Protein AF-A0A835IDP2-F1 (afdb_monomer_lite)

Structure (mmCIF, N/CA/C/O backbone):
data_AF-A0A835IDP2-F1
#
_entry.id   AF-A0A835IDP2-F1
#
loop_
_atom_site.group_PDB
_atom_site.id
_atom_site.type_symbol
_atom_site.label_atom_id
_atom_site.label_alt_id
_atom_site.label_comp_id
_atom_site.label_asym_id
_atom_site.label_entity_id
_atom_site.label_seq_id
_atom_site.pdbx_PDB_ins_code
_atom_site.Cartn_x
_atom_site.Cartn_y
_atom_site.Cartn_z
_atom_site.occupancy
_atom_site.B_iso_or_equiv
_atom_site.auth_seq_id
_atom_site.auth_comp_id
_atom_site.auth_asym_id
_atom_site.auth_atom_id
_atom_site.pdbx_PDB_model_num
ATOM 1 N N . MET A 1 1 ? 58.264 -32.038 -52.587 1.00 38.66 1 MET A N 1
ATOM 2 C CA . MET A 1 1 ? 57.944 -31.615 -51.209 1.00 38.66 1 MET A CA 1
ATOM 3 C C . MET A 1 1 ? 56.771 -30.655 -51.318 1.00 38.66 1 MET A C 1
ATOM 5 O O . MET A 1 1 ? 56.886 -29.686 -52.053 1.00 38.66 1 MET A O 1
ATOM 9 N N . ALA A 1 2 ? 55.620 -31.018 -50.756 1.00 42.78 2 ALA A N 1
ATOM 10 C CA . ALA A 1 2 ? 54.373 -30.262 -50.861 1.00 42.78 2 ALA A CA 1
ATOM 11 C C . ALA A 1 2 ? 54.279 -29.181 -49.769 1.00 42.78 2 ALA A C 1
ATOM 13 O O . ALA A 1 2 ? 54.628 -29.460 -48.626 1.00 42.78 2 ALA A O 1
ATOM 14 N N . ALA A 1 3 ? 53.785 -27.998 -50.140 1.00 43.38 3 ALA A N 1
ATOM 15 C CA . ALA A 1 3 ? 53.125 -26.977 -49.310 1.00 43.38 3 ALA A CA 1
ATOM 16 C C . ALA A 1 3 ? 52.486 -25.990 -50.321 1.00 43.38 3 ALA A C 1
ATOM 18 O O . ALA A 1 3 ? 53.205 -25.478 -51.174 1.00 43.38 3 ALA A O 1
ATOM 19 N N . SER A 1 4 ? 51.157 -25.895 -50.500 1.00 41.97 4 SER A N 1
ATOM 20 C CA . SER A 1 4 ? 50.168 -25.211 -49.630 1.00 41.97 4 SER A CA 1
ATOM 21 C C . SER A 1 4 ? 50.704 -23.835 -49.200 1.00 41.97 4 SER A C 1
ATOM 23 O O . SER A 1 4 ? 51.745 -23.788 -48.565 1.00 41.97 4 SER A O 1
ATOM 25 N N . ASP A 1 5 ? 50.131 -22.676 -49.525 1.00 39.12 5 ASP A N 1
ATOM 26 C CA . ASP A 1 5 ? 48.714 -22.332 -49.561 1.00 39.12 5 ASP A CA 1
ATOM 27 C C . ASP A 1 5 ? 48.448 -21.009 -50.319 1.00 39.12 5 ASP A C 1
ATOM 29 O O . ASP A 1 5 ? 49.353 -20.289 -50.731 1.00 39.12 5 ASP A O 1
ATOM 33 N N . ARG A 1 6 ? 47.155 -20.749 -50.487 1.00 47.94 6 ARG A N 1
ATOM 34 C CA . ARG A 1 6 ? 46.420 -19.720 -51.244 1.00 47.94 6 ARG A CA 1
ATOM 35 C C . ARG A 1 6 ? 46.695 -18.229 -50.925 1.00 47.94 6 ARG A C 1
ATOM 37 O O . ARG A 1 6 ? 47.387 -17.920 -49.959 1.00 47.94 6 ARG A O 1
ATOM 44 N N . PRO A 1 7 ? 46.170 -17.296 -51.762 1.00 44.75 7 PRO A N 1
ATOM 45 C CA . PRO A 1 7 ? 46.549 -15.886 -51.746 1.00 44.75 7 PRO A CA 1
ATOM 46 C C . PRO A 1 7 ? 45.988 -15.104 -50.551 1.00 44.75 7 PRO A C 1
ATOM 48 O O . PRO A 1 7 ? 44.917 -15.380 -50.025 1.00 44.75 7 PRO A O 1
ATOM 51 N N . HIS A 1 8 ? 46.769 -14.094 -50.192 1.00 44.22 8 HIS A N 1
ATOM 52 C CA . HIS A 1 8 ? 46.541 -12.916 -49.359 1.00 44.22 8 HIS A CA 1
ATOM 53 C C . HIS A 1 8 ? 45.133 -12.287 -49.471 1.00 44.22 8 HIS A C 1
ATOM 55 O O . HIS A 1 8 ? 44.954 -11.211 -50.037 1.00 44.22 8 HIS A O 1
ATOM 61 N N . GLU A 1 9 ? 44.138 -12.913 -48.852 1.00 53.28 9 GLU A N 1
ATOM 62 C CA . GLU A 1 9 ? 42.921 -12.248 -48.387 1.00 53.28 9 GLU A CA 1
ATOM 63 C C . GLU A 1 9 ? 43.141 -11.802 -46.937 1.00 53.28 9 GLU A C 1
ATOM 65 O O . GLU A 1 9 ? 43.280 -12.642 -46.051 1.00 53.28 9 GLU A O 1
ATOM 70 N N . ASN A 1 10 ? 43.269 -10.484 -46.733 1.00 47.22 10 ASN A N 1
ATOM 71 C CA . ASN A 1 10 ? 42.861 -9.702 -45.547 1.00 47.22 10 ASN A CA 1
ATOM 72 C C . ASN A 1 10 ? 43.618 -8.363 -45.495 1.00 47.22 10 ASN A C 1
ATOM 74 O O . ASN A 1 10 ? 44.354 -8.064 -44.558 1.00 47.22 10 ASN A O 1
ATOM 78 N N . LEU A 1 11 ? 43.404 -7.523 -46.511 1.00 52.34 11 LEU A N 1
ATOM 79 C CA . LEU A 1 11 ? 43.554 -6.074 -46.375 1.0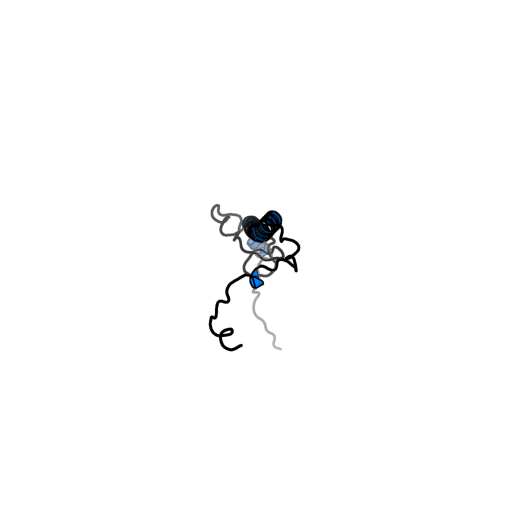0 52.34 11 LEU A CA 1
ATOM 80 C C . LEU A 1 11 ? 42.201 -5.510 -45.922 1.00 52.34 11 LEU A C 1
ATOM 82 O O . LEU A 1 11 ? 41.448 -4.959 -46.719 1.00 52.34 11 LEU A O 1
ATOM 86 N N . ILE A 1 12 ? 41.864 -5.699 -44.646 1.00 50.31 12 ILE A N 1
ATOM 87 C CA . ILE A 1 12 ? 40.801 -4.930 -43.991 1.00 50.31 12 ILE A CA 1
ATOM 88 C C . ILE A 1 12 ? 41.484 -4.085 -42.924 1.00 50.31 12 ILE A C 1
ATOM 90 O O . ILE A 1 12 ? 41.976 -4.587 -41.917 1.00 50.31 12 ILE A O 1
ATOM 94 N N . PHE A 1 13 ? 41.572 -2.793 -43.220 1.00 47.34 13 PHE A N 1
ATOM 95 C CA . PHE A 1 13 ? 42.165 -1.765 -42.381 1.00 47.34 13 PHE A CA 1
ATOM 96 C C . PHE A 1 13 ? 41.467 -1.728 -41.005 1.00 47.34 13 PHE A C 1
ATOM 98 O O . PHE A 1 13 ? 40.245 -1.564 -40.962 1.00 47.34 13 PHE A O 1
ATOM 105 N N . PRO A 1 14 ? 42.196 -1.836 -39.877 1.00 52.34 14 PRO A N 1
ATOM 106 C CA . PRO A 1 14 ? 41.596 -1.776 -38.538 1.00 52.34 14 PRO A CA 1
ATOM 107 C C . PRO A 1 14 ? 40.950 -0.413 -38.212 1.00 52.34 14 PRO A C 1
ATOM 109 O O . PRO A 1 14 ? 40.090 -0.336 -37.341 1.00 52.34 14 PRO A O 1
ATOM 112 N N . GLU A 1 15 ? 41.289 0.648 -38.950 1.00 51.09 15 GLU A N 1
ATOM 113 C CA . GLU A 1 15 ? 40.753 2.005 -38.755 1.00 51.09 15 GLU A CA 1
ATOM 114 C C . GLU A 1 15 ? 39.284 2.159 -39.211 1.00 51.09 15 GLU A C 1
ATOM 116 O O . GLU A 1 15 ? 38.525 2.962 -38.664 1.00 51.09 15 GLU A O 1
ATOM 121 N N . GLU A 1 16 ? 38.844 1.359 -40.189 1.00 48.41 16 GLU A N 1
ATOM 122 C CA . GLU A 1 16 ? 37.474 1.419 -40.724 1.00 48.41 16 GLU A CA 1
ATOM 123 C C . GLU A 1 16 ? 36.456 0.821 -39.734 1.00 48.41 16 GLU A C 1
ATOM 125 O O . GLU A 1 16 ? 35.292 1.221 -39.702 1.00 48.41 16 GLU A O 1
ATOM 130 N N . ALA A 1 17 ? 36.892 -0.128 -38.898 1.00 46.94 17 ALA A N 1
ATOM 131 C CA . ALA A 1 17 ? 36.060 -0.738 -37.864 1.00 46.94 17 ALA A CA 1
ATOM 132 C C . ALA A 1 17 ? 35.832 0.218 -36.680 1.00 46.94 17 ALA A C 1
ATOM 134 O O . ALA A 1 17 ? 34.719 0.300 -36.164 1.00 46.94 17 ALA A O 1
ATOM 135 N N . GLU A 1 18 ? 36.841 1.005 -36.301 1.00 48.16 18 GLU A N 1
ATOM 136 C CA . GLU A 1 18 ? 36.741 1.980 -35.208 1.00 48.16 18 GLU A CA 1
ATOM 137 C C . GLU A 1 18 ? 35.831 3.168 -35.572 1.00 48.16 18 GLU A C 1
ATOM 139 O O . GLU A 1 18 ? 35.017 3.624 -34.761 1.00 48.16 18 GLU A O 1
ATOM 144 N N . LYS A 1 19 ? 35.864 3.608 -36.838 1.00 39.44 19 LYS A N 1
ATOM 145 C CA . LYS A 1 19 ? 34.978 4.670 -37.346 1.00 39.44 19 LYS A CA 1
ATOM 146 C C . LYS A 1 19 ? 33.508 4.248 -37.423 1.00 39.44 19 LYS A C 1
ATOM 148 O O . LYS A 1 19 ? 32.624 5.091 -37.269 1.00 39.44 19 LYS A O 1
ATOM 153 N N . ARG A 1 20 ? 33.205 2.958 -37.595 1.00 43.28 20 ARG A N 1
ATOM 154 C CA . ARG A 1 20 ? 31.814 2.467 -37.683 1.00 43.28 20 ARG A CA 1
ATOM 155 C C . ARG A 1 20 ? 31.058 2.482 -36.355 1.00 43.28 20 ARG A C 1
ATOM 157 O O . ARG A 1 20 ? 29.835 2.551 -36.377 1.00 43.28 20 ARG A O 1
ATOM 164 N N . HIS A 1 21 ? 31.758 2.493 -35.222 1.00 42.62 21 HIS A N 1
ATOM 165 C CA . HIS A 1 21 ? 31.126 2.594 -33.902 1.00 42.62 21 HIS A CA 1
ATOM 166 C C . HIS A 1 21 ? 30.913 4.043 -33.432 1.00 42.62 21 HIS A C 1
ATOM 168 O O . HIS A 1 21 ? 30.149 4.276 -32.501 1.00 42.62 21 HIS A O 1
ATOM 174 N N . THR A 1 22 ? 31.540 5.023 -34.089 1.00 48.12 22 THR A N 1
ATOM 175 C CA . THR A 1 22 ? 31.487 6.447 -33.702 1.00 48.12 22 THR A CA 1
ATOM 176 C C . THR A 1 22 ? 30.825 7.356 -34.747 1.00 48.12 22 THR A C 1
ATOM 178 O O . THR A 1 22 ? 30.510 8.505 -34.445 1.00 48.12 22 THR A O 1
ATOM 181 N N . THR A 1 23 ? 30.517 6.841 -35.947 1.00 42.59 23 THR A N 1
ATOM 182 C CA . THR A 1 23 ? 29.908 7.598 -37.066 1.00 42.59 23 THR A CA 1
ATOM 183 C C . THR A 1 23 ? 28.434 7.233 -37.318 1.00 42.59 23 THR A C 1
ATOM 185 O O . THR A 1 23 ? 27.941 7.334 -38.435 1.00 42.59 23 THR A O 1
ATOM 188 N N . LEU A 1 24 ? 27.685 6.831 -36.288 1.00 50.34 24 LEU A N 1
ATOM 189 C CA . LEU A 1 24 ? 26.210 6.860 -36.304 1.00 50.34 24 LEU A CA 1
ATOM 190 C C . LEU A 1 24 ? 25.691 8.070 -35.516 1.00 50.34 24 LEU A C 1
ATOM 192 O O . LEU A 1 24 ? 24.714 8.010 -34.777 1.00 50.34 24 LEU A O 1
ATOM 196 N N . ALA A 1 25 ? 26.370 9.208 -35.668 1.00 46.78 25 ALA A N 1
ATOM 197 C CA . ALA A 1 25 ? 25.917 10.468 -35.113 1.00 46.78 25 ALA A CA 1
ATOM 198 C C . ALA A 1 25 ? 24.705 10.992 -35.907 1.00 46.78 25 ALA A C 1
ATOM 200 O O . ALA A 1 25 ? 24.841 11.661 -36.928 1.00 46.78 25 ALA A O 1
ATOM 201 N N . ARG A 1 26 ? 23.521 10.734 -35.339 1.00 54.22 26 ARG A N 1
ATOM 202 C CA . ARG A 1 26 ? 22.402 11.681 -35.223 1.00 54.22 26 ARG A CA 1
ATOM 203 C C . ARG A 1 26 ? 21.699 12.072 -36.528 1.00 54.22 26 ARG A C 1
ATOM 205 O O . ARG A 1 26 ? 21.852 13.178 -37.042 1.00 54.22 26 ARG A O 1
ATOM 212 N N . THR A 1 27 ? 20.767 11.225 -36.964 1.00 48.19 27 THR A N 1
ATOM 213 C CA . THR A 1 27 ? 19.600 11.737 -37.702 1.00 48.19 27 THR A CA 1
ATOM 214 C C . THR A 1 27 ? 18.677 12.464 -36.707 1.00 48.19 27 THR A C 1
ATOM 216 O O . THR A 1 27 ? 18.487 11.975 -35.591 1.00 48.19 27 THR A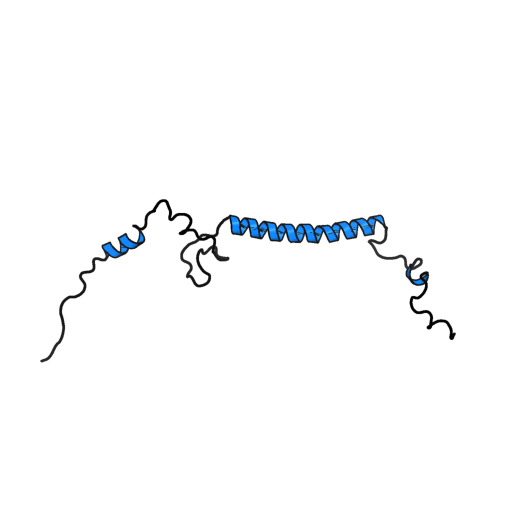 O 1
ATOM 219 N N . PRO A 1 28 ? 18.074 13.620 -37.043 1.00 51.12 28 PRO A N 1
ATOM 220 C CA . PRO A 1 28 ? 17.244 14.395 -36.107 1.00 51.12 28 PRO A CA 1
ATOM 221 C C . PRO A 1 28 ? 15.958 13.672 -35.662 1.00 51.12 28 PRO A C 1
ATOM 223 O O . PRO A 1 28 ? 15.257 14.155 -34.780 1.00 51.12 28 PRO A O 1
ATOM 226 N N . PHE A 1 29 ? 15.664 12.507 -36.247 1.00 46.78 29 PHE A N 1
ATOM 227 C CA . PHE A 1 29 ? 14.526 11.652 -35.912 1.00 46.78 29 PHE A CA 1
ATOM 228 C C . PHE A 1 29 ? 14.895 10.455 -35.006 1.00 46.78 29 PHE A C 1
ATOM 230 O O . PHE A 1 29 ? 14.006 9.763 -34.524 1.00 46.78 29 PHE A O 1
ATOM 237 N N . SER A 1 30 ? 16.188 10.209 -34.748 1.00 54.34 30 SER A N 1
ATOM 238 C CA . SER A 1 30 ? 16.673 9.011 -34.028 1.00 54.34 30 SER A CA 1
ATOM 239 C C . SER A 1 30 ? 16.597 9.086 -32.497 1.00 54.34 30 SER A C 1
ATOM 241 O O . SER A 1 30 ? 16.473 8.057 -31.843 1.00 54.34 30 SER A O 1
ATOM 243 N N . GLY A 1 31 ? 16.553 10.286 -31.908 1.00 57.72 31 GLY A N 1
ATOM 244 C CA . GLY A 1 31 ? 16.714 10.456 -30.455 1.00 57.72 31 GLY A CA 1
ATOM 245 C C . GLY A 1 31 ? 15.621 9.855 -29.557 1.00 57.72 31 GLY A C 1
ATOM 246 O O . GLY A 1 31 ? 15.849 9.708 -28.366 1.00 57.72 31 GLY A O 1
ATOM 247 N N . ILE A 1 32 ? 14.440 9.506 -30.085 1.00 60.28 32 ILE A N 1
ATOM 248 C CA . ILE A 1 32 ? 13.395 8.797 -29.311 1.00 60.28 32 ILE A CA 1
ATOM 249 C C . ILE A 1 32 ? 13.540 7.272 -29.442 1.00 60.28 32 ILE A C 1
ATOM 251 O O . ILE A 1 32 ? 13.130 6.535 -28.548 1.00 60.28 32 ILE A O 1
ATOM 255 N N . TYR A 1 33 ? 14.103 6.797 -30.554 1.00 58.88 33 TYR A N 1
ATOM 256 C CA . TYR A 1 33 ? 14.234 5.369 -30.845 1.00 58.88 33 TYR A CA 1
ATOM 257 C C . TYR A 1 33 ? 15.497 4.763 -30.225 1.00 58.88 33 TYR A C 1
ATOM 259 O O . TYR A 1 33 ? 15.470 3.588 -29.867 1.00 58.88 33 TYR A O 1
ATOM 267 N N . ASP A 1 34 ? 16.554 5.562 -30.050 1.00 63.34 34 ASP A N 1
ATOM 268 C CA . ASP A 1 34 ? 17.815 5.112 -29.449 1.00 63.34 34 ASP A CA 1
ATOM 269 C C . ASP A 1 34 ? 17.741 5.023 -27.908 1.00 63.34 34 ASP A C 1
ATOM 271 O O . ASP A 1 34 ? 18.339 4.129 -27.314 1.00 63.34 34 ASP A O 1
ATOM 275 N N . ASP A 1 35 ? 16.937 5.877 -27.258 1.00 67.38 35 ASP A N 1
ATOM 276 C CA . ASP A 1 35 ? 16.757 5.919 -25.795 1.00 67.38 35 ASP A CA 1
ATOM 277 C C . ASP A 1 35 ? 15.442 5.245 -25.361 1.00 67.38 35 ASP A C 1
ATOM 279 O O . ASP A 1 35 ? 14.582 5.836 -24.691 1.00 67.38 35 ASP A O 1
ATOM 283 N N . ALA A 1 36 ? 15.247 3.984 -25.756 1.00 75.69 36 ALA A N 1
ATOM 284 C CA . ALA A 1 36 ? 14.097 3.208 -25.302 1.00 75.69 36 ALA A CA 1
ATOM 285 C C . ALA A 1 36 ? 14.049 3.188 -23.754 1.00 75.69 36 ALA A C 1
ATOM 287 O O . ALA A 1 36 ? 15.060 2.912 -23.108 1.00 75.69 36 ALA A O 1
ATOM 288 N N . PRO A 1 37 ? 12.890 3.438 -23.107 1.00 79.44 37 PRO A N 1
ATOM 289 C CA . PRO A 1 37 ? 12.785 3.573 -21.650 1.00 79.44 37 PRO A CA 1
ATOM 290 C C . PRO A 1 37 ? 12.757 2.211 -20.934 1.00 79.44 37 PRO A C 1
ATOM 292 O O . PRO A 1 37 ? 12.001 2.011 -19.978 1.00 79.44 37 PRO A O 1
ATOM 295 N N . LEU A 1 38 ? 13.548 1.266 -21.430 1.00 80.50 38 LEU A N 1
ATOM 296 C CA . LEU A 1 38 ? 13.757 -0.058 -20.876 1.00 80.50 38 LEU A CA 1
ATOM 297 C C . LEU A 1 38 ? 15.076 -0.060 -20.120 1.00 80.50 38 LEU A C 1
ATOM 299 O O . LEU A 1 38 ? 16.067 0.503 -20.576 1.00 80.50 38 LEU A O 1
ATOM 303 N N . GLY A 1 39 ? 15.080 -0.715 -18.971 1.00 86.19 39 GLY A N 1
ATOM 304 C CA . GLY A 1 39 ? 16.312 -0.986 -18.268 1.00 86.19 39 GLY A CA 1
ATOM 305 C C . GLY A 1 39 ? 16.081 -1.819 -17.023 1.00 86.19 39 GLY A C 1
ATOM 306 O O . GLY A 1 39 ? 14.959 -2.235 -16.723 1.00 86.19 39 GLY A O 1
ATOM 307 N N . SER A 1 40 ? 17.165 -2.093 -16.320 1.00 86.75 40 SER A N 1
ATOM 308 C CA . SER A 1 40 ? 17.214 -3.047 -15.219 1.00 86.75 40 SER A CA 1
ATOM 309 C C . SER A 1 40 ? 17.721 -2.404 -13.927 1.00 86.75 40 SER A C 1
ATOM 311 O O . SER A 1 40 ? 18.056 -1.221 -13.874 1.00 86.75 40 SER A O 1
ATOM 313 N N . PHE A 1 41 ? 17.734 -3.181 -12.843 1.00 85.19 41 PHE A N 1
ATOM 314 C CA . PHE A 1 41 ? 17.983 -2.670 -11.493 1.00 85.19 41 PHE A CA 1
ATOM 315 C C . PHE A 1 41 ? 19.401 -2.115 -11.283 1.00 85.19 41 PHE A C 1
ATOM 317 O O . PHE A 1 41 ? 19.593 -1.211 -10.478 1.00 85.19 41 PHE A O 1
ATOM 324 N N . ASN A 1 42 ? 20.396 -2.625 -12.015 1.00 87.69 42 ASN A N 1
ATOM 325 C CA . ASN A 1 42 ? 21.774 -2.114 -12.000 1.00 87.69 42 ASN A CA 1
ATOM 326 C C . ASN A 1 42 ? 21.974 -0.913 -12.948 1.00 87.69 42 ASN A C 1
ATOM 328 O O . ASN A 1 42 ? 23.107 -0.592 -13.301 1.00 87.69 42 ASN A O 1
ATOM 332 N N . SER A 1 43 ? 20.875 -0.279 -13.360 1.00 87.12 43 SER A N 1
ATOM 333 C CA . SER A 1 43 ? 20.821 0.845 -14.290 1.00 87.12 43 SER A CA 1
ATOM 334 C C . SER A 1 43 ? 21.271 0.532 -15.720 1.00 87.12 43 SER A C 1
ATOM 336 O O . SER A 1 43 ? 21.603 1.449 -16.459 1.00 87.12 43 SER A O 1
ATOM 338 N N . VAL A 1 44 ? 21.249 -0.732 -16.152 1.00 89.19 44 VAL A N 1
ATOM 339 C CA . VAL A 1 44 ? 21.530 -1.080 -17.555 1.00 89.19 44 VAL A CA 1
ATOM 340 C C . VAL A 1 44 ? 20.294 -0.875 -18.414 1.00 89.19 44 VAL A C 1
ATOM 342 O O . VAL A 1 44 ? 19.256 -1.473 -18.123 1.00 89.19 44 VAL A O 1
ATOM 345 N N . GLY A 1 45 ? 20.425 -0.058 -19.456 1.00 85.25 45 GLY A N 1
ATOM 346 C CA . GLY A 1 45 ? 19.422 0.146 -20.493 1.00 85.25 45 GLY A CA 1
ATOM 347 C C . GLY A 1 45 ? 19.470 -0.957 -21.547 1.00 85.25 45 GLY A C 1
ATOM 348 O O . GLY A 1 45 ? 20.521 -1.557 -21.764 1.00 85.25 45 GLY A O 1
ATOM 349 N N . GLY A 1 46 ? 18.330 -1.220 -22.184 1.00 85.75 46 GLY A N 1
ATOM 350 C CA . GLY A 1 46 ? 18.183 -2.290 -23.176 1.00 85.75 46 GLY A CA 1
ATOM 351 C C . GLY A 1 46 ? 17.182 -3.368 -22.761 1.00 85.75 46 GLY A C 1
ATOM 352 O O . GLY A 1 46 ? 16.458 -3.240 -21.766 1.00 85.75 46 GLY A O 1
ATOM 353 N N . VAL A 1 47 ? 17.090 -4.433 -23.556 1.00 85.88 47 VAL A N 1
ATOM 354 C CA . VAL A 1 47 ? 16.178 -5.562 -23.303 1.00 85.88 47 VAL A CA 1
ATOM 355 C C . VAL A 1 47 ? 16.756 -6.494 -22.228 1.00 85.88 47 VAL A C 1
ATOM 357 O O . VAL A 1 47 ? 17.963 -6.597 -22.063 1.00 85.88 47 VAL A O 1
ATOM 360 N N . ALA A 1 48 ? 15.904 -7.229 -21.504 1.00 84.81 48 ALA A N 1
ATOM 361 C CA . ALA A 1 48 ? 16.288 -8.081 -20.366 1.00 84.81 48 ALA A CA 1
ATOM 362 C C . ALA A 1 48 ? 17.363 -9.161 -20.644 1.00 84.81 48 ALA A C 1
ATOM 364 O O . ALA A 1 48 ? 17.891 -9.745 -19.701 1.00 84.81 48 ALA A O 1
ATOM 365 N N . ILE A 1 49 ? 17.659 -9.449 -21.913 1.00 86.25 49 ILE A N 1
ATOM 366 C CA . ILE A 1 49 ? 18.686 -10.411 -22.346 1.00 86.25 49 ILE A CA 1
ATOM 367 C C . ILE A 1 49 ? 20.007 -9.748 -22.766 1.00 86.25 49 ILE A C 1
ATOM 369 O O . ILE A 1 49 ? 20.956 -10.448 -23.115 1.00 86.25 49 ILE A O 1
ATOM 373 N N . GLU A 1 50 ? 20.065 -8.418 -22.793 1.00 85.00 50 GLU A N 1
ATOM 374 C CA . GLU A 1 50 ? 21.255 -7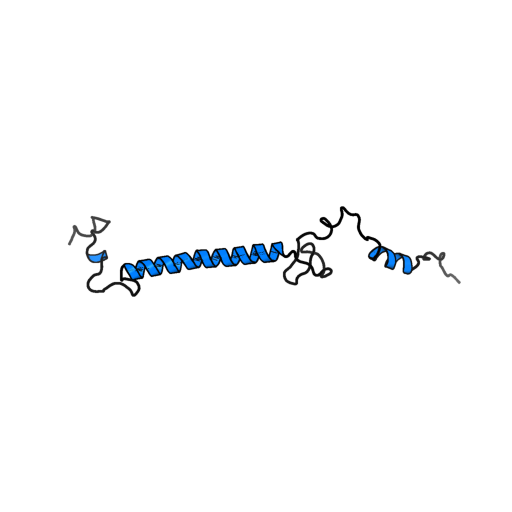.687 -23.214 1.00 85.00 50 GLU A CA 1
ATOM 375 C C . GLU A 1 50 ? 22.318 -7.659 -22.111 1.00 85.00 50 GLU A C 1
ATOM 377 O O . GLU A 1 50 ? 22.032 -7.673 -20.912 1.00 85.00 50 GLU A O 1
ATOM 382 N N . ILE A 1 51 ? 23.581 -7.641 -22.539 1.00 84.62 51 ILE A N 1
ATOM 383 C CA . ILE A 1 51 ? 24.735 -7.509 -21.647 1.00 84.62 51 ILE A CA 1
ATOM 384 C C . ILE A 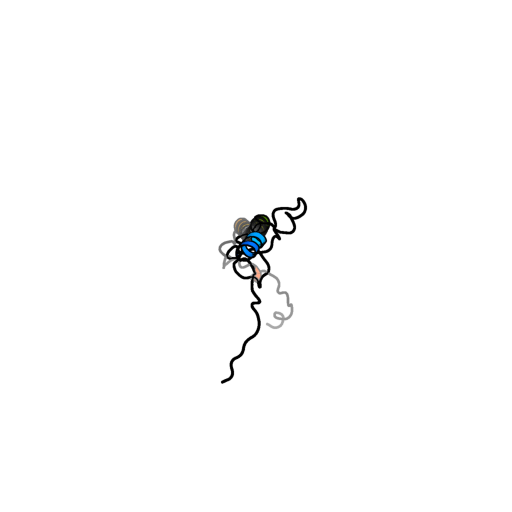1 51 ? 24.821 -6.082 -21.077 1.00 84.62 51 ILE A C 1
ATOM 386 O O . ILE A 1 51 ? 24.283 -5.141 -21.652 1.00 84.62 51 ILE A O 1
ATOM 390 N N . ASN A 1 52 ? 25.536 -5.901 -19.960 1.00 85.12 52 ASN A N 1
ATOM 391 C CA . ASN A 1 52 ? 25.749 -4.592 -19.324 1.00 85.12 52 ASN A CA 1
ATOM 392 C C . ASN A 1 52 ? 26.591 -3.656 -20.214 1.00 85.12 52 ASN A C 1
ATOM 394 O O . ASN A 1 52 ? 27.814 -3.614 -20.084 1.00 85.12 52 ASN A O 1
ATOM 398 N N . ALA A 1 53 ? 25.931 -2.954 -21.137 1.00 80.62 53 ALA A N 1
ATOM 399 C CA . ALA A 1 53 ? 26.569 -2.096 -22.132 1.00 80.62 53 ALA A CA 1
ATOM 400 C C . ALA A 1 53 ? 26.314 -0.602 -21.880 1.00 80.62 53 ALA A C 1
ATOM 402 O O . ALA A 1 53 ? 27.258 0.185 -21.876 1.00 80.62 53 ALA A O 1
ATOM 403 N N . VAL A 1 54 ? 25.057 -0.204 -21.652 1.00 81.81 54 VAL A N 1
ATOM 404 C CA . VAL A 1 54 ? 24.662 1.207 -21.506 1.00 81.81 54 VAL A CA 1
ATOM 405 C C . VAL A 1 54 ? 24.047 1.438 -20.135 1.00 81.81 54 VAL A C 1
ATOM 407 O O . VAL A 1 54 ? 23.100 0.757 -19.763 1.00 81.81 54 VAL A O 1
ATOM 410 N N . ASN A 1 55 ? 24.555 2.422 -19.389 1.00 88.06 55 ASN A N 1
ATOM 411 C CA . ASN A 1 55 ? 24.000 2.807 -18.092 1.00 88.06 55 ASN A CA 1
ATOM 412 C C . ASN A 1 55 ? 22.926 3.892 -18.272 1.00 88.06 55 ASN A C 1
ATOM 414 O O . ASN A 1 55 ? 23.228 5.087 -18.246 1.00 88.06 55 ASN A O 1
ATOM 418 N N . TYR A 1 56 ? 21.687 3.467 -18.508 1.00 85.62 56 TYR A N 1
ATOM 419 C CA . TYR A 1 56 ? 20.550 4.360 -18.685 1.00 85.62 56 TYR A CA 1
ATOM 420 C C . TYR A 1 56 ? 19.239 3.700 -18.251 1.00 85.62 56 TYR A C 1
ATOM 422 O O . TYR A 1 56 ? 18.878 2.618 -18.703 1.00 85.62 56 TYR A O 1
ATOM 430 N N . VAL A 1 57 ? 18.480 4.399 -17.407 1.00 86.75 57 VAL A N 1
ATOM 431 C CA . VAL A 1 57 ? 17.081 4.090 -17.091 1.00 86.75 57 VAL A CA 1
ATOM 432 C C . VAL A 1 57 ? 16.327 5.409 -17.041 1.00 86.75 57 VAL A C 1
ATOM 434 O O . VAL A 1 57 ? 16.757 6.347 -16.368 1.00 86.75 57 VAL A O 1
ATOM 437 N N . SER A 1 58 ? 15.185 5.492 -17.728 1.00 88.44 58 SER A N 1
ATOM 438 C CA . SER A 1 58 ? 14.454 6.757 -17.815 1.00 88.44 58 SER A CA 1
ATOM 439 C C . SER A 1 58 ? 14.002 7.258 -16.424 1.00 88.44 58 SER A C 1
ATOM 441 O O . SER A 1 58 ? 13.456 6.475 -15.635 1.00 88.44 58 SER A O 1
ATOM 443 N N . PRO A 1 59 ? 14.129 8.564 -16.112 1.00 90.25 59 PRO A N 1
ATOM 444 C CA . PRO A 1 59 ? 13.629 9.140 -14.857 1.00 90.25 59 PRO A CA 1
ATOM 445 C C . PRO A 1 59 ? 12.131 8.905 -14.631 1.00 90.25 59 PRO A C 1
ATOM 447 O O . PRO A 1 59 ? 11.677 8.782 -13.495 1.00 90.25 59 PRO A O 1
ATOM 450 N N . ARG A 1 60 ? 11.354 8.789 -15.716 1.00 91.81 60 ARG A N 1
ATOM 451 C CA . ARG A 1 60 ? 9.926 8.462 -15.664 1.00 91.81 60 ARG A CA 1
ATOM 452 C C . ARG A 1 60 ? 9.679 7.110 -14.994 1.00 91.81 60 ARG A C 1
ATOM 454 O O . ARG A 1 60 ? 8.749 7.010 -14.200 1.00 91.81 60 ARG A O 1
ATOM 461 N N . SER A 1 61 ? 10.496 6.096 -15.282 1.00 89.69 61 SER A N 1
ATOM 462 C CA . SER A 1 61 ? 10.376 4.769 -14.663 1.00 89.69 61 SER A CA 1
ATOM 463 C C . SER A 1 61 ? 10.622 4.836 -13.150 1.00 89.69 61 SER A C 1
ATOM 465 O O . SER A 1 61 ? 9.845 4.275 -12.376 1.00 89.69 61 SER A O 1
ATOM 467 N N . TRP A 1 62 ? 11.634 5.595 -12.718 1.00 91.94 62 TRP A N 1
ATOM 468 C CA . TRP A 1 62 ? 11.929 5.831 -11.299 1.00 91.94 62 TRP A CA 1
ATOM 469 C C . TRP A 1 62 ? 10.817 6.597 -10.580 1.00 91.94 62 TRP A C 1
ATOM 471 O O . TRP A 1 62 ? 10.374 6.201 -9.498 1.00 91.94 62 TRP A O 1
ATOM 481 N N . LEU A 1 63 ? 10.325 7.676 -11.188 1.00 95.69 63 LEU A N 1
ATOM 482 C CA . LEU A 1 63 ? 9.263 8.494 -10.609 1.00 95.69 63 LEU A CA 1
ATOM 483 C C . LEU A 1 63 ? 7.945 7.723 -10.527 1.00 95.69 63 LEU A C 1
ATOM 485 O O . LEU A 1 63 ? 7.346 7.676 -9.458 1.00 95.69 63 LEU A O 1
ATOM 489 N N . ALA A 1 64 ? 7.518 7.065 -11.604 1.00 94.88 64 ALA A N 1
ATOM 490 C CA . ALA A 1 64 ? 6.265 6.314 -11.614 1.00 94.88 64 ALA A CA 1
ATOM 491 C C . ALA A 1 64 ? 6.269 5.187 -10.570 1.00 94.88 64 ALA A C 1
ATOM 493 O O . ALA A 1 64 ? 5.316 5.048 -9.803 1.00 94.88 64 ALA A O 1
ATOM 494 N N . THR A 1 65 ? 7.364 4.426 -10.492 1.00 95.25 65 THR A N 1
ATOM 495 C CA . THR A 1 65 ? 7.473 3.304 -9.550 1.00 95.25 65 THR A CA 1
ATOM 496 C C . THR A 1 65 ? 7.510 3.790 -8.101 1.00 95.25 65 THR A C 1
ATOM 498 O O . THR A 1 65 ? 6.782 3.264 -7.261 1.00 95.25 65 THR A O 1
ATOM 501 N N . SER A 1 66 ? 8.294 4.832 -7.797 1.00 96.12 66 SER A N 1
ATOM 502 C CA . SER A 1 66 ? 8.360 5.395 -6.440 1.00 96.12 66 SER A CA 1
ATOM 503 C C . SER A 1 66 ? 7.020 5.979 -5.986 1.00 96.12 66 SER A C 1
ATOM 505 O O . SER A 1 66 ? 6.587 5.701 -4.871 1.00 96.12 66 SER A O 1
ATOM 507 N N . HIS A 1 67 ? 6.313 6.710 -6.851 1.00 97.25 67 HIS A N 1
ATOM 508 C CA . HIS A 1 67 ? 5.006 7.282 -6.516 1.00 97.25 67 HIS A CA 1
ATOM 509 C C . HIS A 1 67 ? 3.927 6.213 -6.346 1.00 97.25 67 HIS A C 1
ATOM 511 O O . HIS A 1 67 ? 3.080 6.354 -5.467 1.00 97.25 67 HIS A O 1
ATOM 517 N N . PHE A 1 68 ? 3.965 5.128 -7.125 1.00 97.00 68 PHE A N 1
ATOM 518 C CA . PHE A 1 68 ? 3.061 3.998 -6.924 1.00 97.00 68 PHE A CA 1
ATOM 519 C C . PHE A 1 68 ? 3.274 3.346 -5.552 1.00 97.00 68 PHE A C 1
ATOM 521 O O . PHE A 1 68 ? 2.316 3.160 -4.802 1.00 97.00 68 PHE A O 1
ATOM 528 N N . VAL A 1 69 ? 4.530 3.058 -5.192 1.00 97.94 69 VAL A N 1
ATOM 529 C CA . VAL A 1 69 ? 4.876 2.446 -3.898 1.00 97.94 69 VAL A CA 1
ATOM 530 C C . VAL A 1 69 ? 4.492 3.364 -2.737 1.00 97.94 69 VAL A C 1
ATOM 532 O O . VAL A 1 69 ? 3.828 2.925 -1.798 1.00 97.94 69 VAL A O 1
ATOM 535 N N . LEU A 1 70 ? 4.854 4.647 -2.810 1.00 97.88 70 LEU A N 1
ATOM 536 C CA . LEU A 1 70 ? 4.492 5.630 -1.790 1.00 97.88 70 LEU A CA 1
ATOM 537 C C . LEU A 1 70 ? 2.971 5.772 -1.672 1.00 97.88 70 LEU A C 1
ATOM 539 O O . LEU A 1 70 ? 2.437 5.695 -0.569 1.00 97.88 70 LEU A O 1
ATOM 543 N N . GLY A 1 71 ? 2.263 5.916 -2.792 1.00 97.75 71 GLY A N 1
ATOM 544 C CA . GLY A 1 71 ? 0.806 6.026 -2.817 1.00 97.75 71 GLY A CA 1
ATOM 545 C C . GLY A 1 71 ? 0.116 4.818 -2.183 1.00 97.75 71 GLY A C 1
ATOM 546 O O . GLY A 1 71 ? -0.773 4.997 -1.351 1.00 97.75 71 GLY A O 1
ATOM 547 N N . PHE A 1 72 ? 0.564 3.599 -2.499 1.00 96.94 72 PHE A N 1
ATOM 548 C CA . PHE A 1 72 ? 0.020 2.368 -1.922 1.00 96.94 72 PHE A CA 1
ATOM 549 C C . PHE A 1 72 ? 0.151 2.336 -0.394 1.00 96.94 72 PHE A C 1
ATOM 551 O O . PHE A 1 72 ? -0.837 2.099 0.302 1.00 96.94 72 PHE A O 1
ATOM 558 N N . PHE A 1 73 ? 1.341 2.615 0.145 1.00 97.19 73 PHE A N 1
ATOM 559 C CA . PHE A 1 73 ? 1.561 2.564 1.593 1.00 97.19 73 PHE A CA 1
ATOM 560 C C . PHE A 1 73 ? 0.940 3.741 2.345 1.00 97.19 73 PHE A C 1
ATOM 562 O O . PHE A 1 73 ? 0.474 3.553 3.467 1.00 97.19 73 PHE A O 1
ATOM 569 N N . LEU A 1 74 ? 0.872 4.932 1.748 1.00 96.88 74 LEU A N 1
ATOM 570 C CA . LEU A 1 74 ? 0.178 6.075 2.347 1.00 96.88 74 LEU A CA 1
ATOM 571 C C . LEU A 1 74 ? -1.334 5.840 2.395 1.00 96.88 74 LEU A C 1
ATOM 573 O O . LEU A 1 74 ? -1.966 6.084 3.423 1.00 96.88 74 LEU A O 1
ATOM 577 N N . PHE A 1 75 ? -1.916 5.307 1.321 1.00 95.88 75 PHE A N 1
ATOM 578 C CA . PHE A 1 75 ? -3.330 4.942 1.285 1.00 95.88 75 PHE A CA 1
ATOM 579 C C . PHE A 1 75 ? -3.642 3.789 2.250 1.00 95.88 75 PHE A C 1
ATOM 581 O O . PHE A 1 75 ? -4.530 3.912 3.092 1.00 95.88 75 PHE A O 1
ATOM 588 N N . GLY A 1 76 ? -2.858 2.706 2.210 1.00 96.56 76 GLY A N 1
ATOM 589 C CA . GLY A 1 76 ? -2.966 1.581 3.143 1.00 96.56 76 GLY A CA 1
ATOM 590 C C . GLY A 1 76 ? -2.821 2.008 4.609 1.00 96.56 76 GLY A C 1
ATOM 591 O O . GLY A 1 76 ? -3.653 1.672 5.451 1.00 96.56 76 GLY A O 1
ATOM 592 N N . GLY A 1 77 ? -1.801 2.813 4.913 1.00 96.75 77 GLY A N 1
ATOM 593 C CA . GLY A 1 77 ? -1.555 3.369 6.244 1.00 96.75 77 GLY A CA 1
ATOM 594 C C . GLY A 1 77 ? -2.663 4.307 6.727 1.00 96.75 77 GLY A C 1
ATOM 595 O O . GLY A 1 77 ? -2.961 4.339 7.923 1.00 96.75 77 GLY A O 1
ATOM 596 N N . SER A 1 78 ? -3.341 5.003 5.810 1.00 96.81 78 SER A N 1
ATOM 597 C CA . SER A 1 78 ? -4.497 5.842 6.144 1.00 96.81 78 SER A CA 1
ATOM 598 C C . SER A 1 78 ? -5.647 5.020 6.723 1.00 96.81 78 SER A C 1
ATOM 600 O O . SER A 1 78 ? -6.258 5.460 7.692 1.00 96.81 78 SER A O 1
ATOM 602 N N . PHE A 1 79 ? -5.901 3.799 6.234 1.00 96.75 79 PHE A N 1
ATOM 603 C CA . PHE A 1 79 ? -6.940 2.938 6.815 1.00 96.75 79 PHE A CA 1
ATOM 604 C C . PHE A 1 79 ? -6.649 2.559 8.264 1.00 96.75 79 PHE A C 1
ATOM 606 O O . PHE A 1 79 ? -7.555 2.576 9.096 1.00 96.75 79 PHE A O 1
ATOM 613 N N . VAL A 1 80 ? -5.389 2.257 8.586 1.00 96.25 80 VAL A N 1
ATOM 614 C CA . VAL A 1 80 ? -4.980 1.969 9.967 1.00 96.25 80 VAL A CA 1
ATOM 615 C C . VAL A 1 80 ? -5.189 3.203 10.842 1.00 96.25 80 VAL A C 1
ATOM 617 O O . VAL A 1 80 ? -5.761 3.098 11.927 1.00 96.25 80 VAL A O 1
ATOM 620 N N . ALA A 1 81 ? -4.775 4.380 10.371 1.00 96.31 81 ALA A N 1
ATOM 621 C CA . ALA A 1 81 ? -4.949 5.631 11.101 1.00 96.31 81 ALA A CA 1
ATOM 622 C C . ALA A 1 81 ? -6.432 5.972 11.324 1.00 96.31 81 ALA A C 1
ATOM 624 O O . ALA A 1 81 ? -6.826 6.272 12.450 1.00 96.31 81 ALA A O 1
ATOM 625 N N . TRP A 1 82 ? -7.272 5.865 10.293 1.00 96.50 82 TRP A N 1
ATOM 626 C CA . TRP A 1 82 ? -8.713 6.116 10.385 1.00 96.50 82 TRP A CA 1
ATOM 627 C C . TRP A 1 82 ? -9.418 5.104 11.287 1.00 96.50 82 TRP A C 1
ATOM 629 O O . TRP A 1 82 ? -10.236 5.489 12.122 1.00 96.50 82 TRP A O 1
ATOM 639 N N . GLY A 1 83 ? -9.075 3.820 11.167 1.00 96.44 83 GLY A N 1
ATOM 640 C CA . GLY A 1 83 ? -9.606 2.762 12.022 1.00 96.44 83 GLY A CA 1
ATOM 641 C C . GLY A 1 83 ? -9.276 3.002 13.494 1.00 96.44 83 GLY A C 1
ATOM 642 O O . GLY A 1 83 ? -10.168 2.966 14.340 1.00 96.44 83 GLY A O 1
ATOM 643 N N . ARG A 1 84 ? -8.015 3.333 13.803 1.00 97.00 84 ARG A N 1
ATOM 644 C CA . ARG A 1 84 ? -7.584 3.646 15.174 1.00 97.00 84 ARG A CA 1
ATOM 645 C C . ARG A 1 84 ? -8.201 4.936 15.705 1.0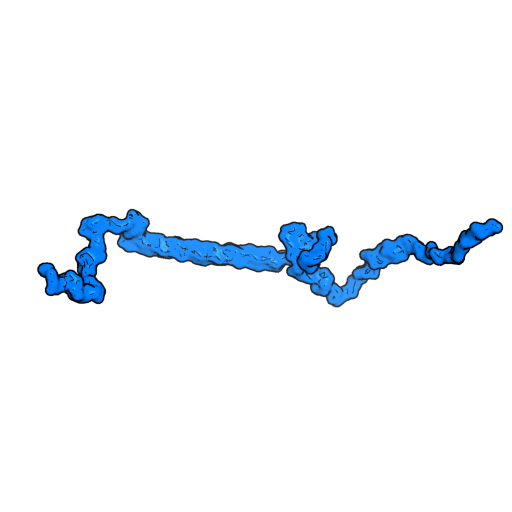0 97.00 84 ARG A C 1
ATOM 647 O O . ARG A 1 84 ? -8.634 4.947 16.850 1.00 97.00 84 ARG A O 1
ATOM 654 N N . ALA A 1 85 ? -8.285 5.991 14.893 1.00 97.12 85 ALA A N 1
ATOM 655 C CA . ALA A 1 85 ? -8.930 7.244 15.286 1.00 97.12 85 ALA A CA 1
ATOM 656 C C . ALA A 1 85 ? -10.409 7.025 15.637 1.00 97.12 85 ALA A C 1
ATOM 658 O O . ALA A 1 85 ? -10.887 7.533 16.649 1.00 97.12 85 ALA A O 1
ATOM 659 N N . ARG A 1 86 ? -11.119 6.204 14.852 1.00 96.69 86 ARG A N 1
ATOM 660 C CA . ARG A 1 86 ? -12.511 5.837 15.131 1.00 96.69 86 ARG A CA 1
ATOM 661 C C . ARG A 1 86 ? -12.648 4.981 16.390 1.00 96.69 86 ARG A C 1
ATOM 663 O O . ARG A 1 86 ? -13.541 5.246 17.188 1.00 96.69 86 ARG A O 1
ATOM 670 N N . ALA A 1 87 ? -11.784 3.983 16.577 1.00 95.81 87 ALA A N 1
ATOM 671 C CA . ALA A 1 87 ? -11.790 3.152 17.782 1.00 95.81 87 ALA A CA 1
ATOM 672 C C . ALA A 1 87 ? -11.516 3.980 19.049 1.00 95.81 87 ALA A C 1
ATOM 674 O O . ALA A 1 87 ? -12.184 3.777 20.057 1.00 95.81 87 ALA A O 1
ATOM 675 N N . ALA A 1 88 ? -10.599 4.951 18.969 1.00 95.31 88 ALA A N 1
ATOM 676 C CA . ALA A 1 88 ? -10.287 5.860 20.069 1.00 95.31 88 ALA A CA 1
ATOM 677 C C . ALA A 1 88 ? -11.445 6.818 20.379 1.00 95.31 88 ALA A C 1
ATOM 679 O O . ALA A 1 88 ? -11.779 7.024 21.540 1.00 95.31 88 ALA A O 1
ATOM 680 N N . ALA A 1 89 ? -12.109 7.362 19.353 1.00 95.81 89 ALA A N 1
ATOM 681 C CA . ALA A 1 89 ? -13.298 8.194 19.544 1.00 95.81 89 ALA A CA 1
ATOM 682 C C . ALA A 1 89 ? -14.464 7.422 20.188 1.00 95.81 89 ALA A C 1
ATOM 684 O O . ALA A 1 89 ? -15.258 8.004 20.920 1.00 95.81 89 ALA A O 1
ATOM 685 N N . ALA A 1 90 ? -14.564 6.117 19.924 1.00 93.62 90 ALA A N 1
ATOM 686 C CA . ALA A 1 90 ? -15.549 5.235 20.539 1.00 93.62 90 ALA A CA 1
ATOM 687 C C . ALA A 1 90 ? -15.093 4.620 21.881 1.00 93.62 90 ALA A C 1
ATOM 689 O O . ALA A 1 90 ? -15.894 3.957 22.534 1.00 93.62 90 ALA A O 1
ATOM 690 N N . GLY A 1 91 ? -13.839 4.837 22.297 1.00 93.44 91 GLY A N 1
ATOM 691 C CA . GLY A 1 91 ? -13.305 4.445 23.606 1.00 93.44 91 GLY A CA 1
ATOM 692 C C . GLY A 1 91 ? -12.973 2.960 23.788 1.00 93.44 91 GLY A C 1
ATOM 693 O O . GLY A 1 91 ? -12.847 2.514 24.925 1.00 93.44 91 GLY A O 1
ATOM 694 N N . PHE A 1 92 ? -12.847 2.183 22.706 1.00 92.38 92 PHE A N 1
ATOM 695 C CA . PHE A 1 92 ? -12.512 0.748 22.763 1.00 92.38 92 PHE A CA 1
ATOM 696 C C . PHE A 1 92 ? -11.145 0.413 22.145 1.00 92.38 92 PHE A C 1
ATOM 698 O O . PHE A 1 92 ? -10.829 -0.749 21.886 1.00 92.38 92 PHE A O 1
ATOM 705 N N . GLU A 1 93 ? -10.289 1.407 21.901 1.00 93.25 93 GLU A N 1
ATOM 706 C CA . GLU A 1 93 ? -8.987 1.225 21.249 1.00 93.25 93 GLU A CA 1
ATOM 707 C C . GLU A 1 93 ? -8.001 0.359 22.047 1.00 93.25 93 GLU A C 1
ATOM 709 O O . GLU A 1 93 ? -7.026 -0.134 21.478 1.00 93.25 93 GLU A O 1
ATOM 714 N N . LYS A 1 94 ? -8.255 0.168 23.348 1.00 92.75 94 LYS A N 1
ATOM 715 C CA . LYS A 1 94 ? -7.459 -0.670 24.262 1.00 92.75 94 LYS A CA 1
ATOM 716 C C . LYS A 1 94 ? -8.097 -2.027 24.575 1.00 92.75 94 LYS A C 1
ATOM 718 O O . LYS A 1 94 ? -7.508 -2.802 25.323 1.00 92.75 94 LYS A O 1
ATOM 723 N N . GLY A 1 95 ? -9.263 -2.321 24.005 1.00 90.94 95 GLY A N 1
ATOM 724 C CA . GLY A 1 95 ? -10.048 -3.518 24.301 1.00 90.94 95 GLY A CA 1
ATOM 725 C C . GLY A 1 95 ? -11.434 -3.188 24.853 1.00 90.94 95 GLY A C 1
ATOM 726 O O . GLY A 1 95 ? -11.812 -2.025 24.968 1.00 90.94 95 GLY A O 1
ATOM 727 N N . ILE A 1 96 ? -12.190 -4.239 25.162 1.00 91.81 96 ILE A N 1
ATOM 728 C CA . ILE A 1 96 ? -13.546 -4.158 25.714 1.00 91.81 96 ILE A CA 1
ATOM 729 C C . ILE A 1 96 ? -13.520 -4.328 27.234 1.00 91.81 96 ILE A C 1
ATOM 731 O O . ILE A 1 96 ? -12.664 -5.036 27.769 1.00 91.81 96 ILE A O 1
ATOM 735 N N . ASP A 1 97 ? -14.464 -3.685 27.918 1.00 91.00 97 ASP A N 1
ATOM 736 C CA . ASP A 1 97 ? -14.689 -3.905 29.343 1.00 91.00 97 ASP A CA 1
ATOM 737 C C . ASP A 1 97 ? -15.244 -5.320 29.569 1.00 91.00 97 ASP A C 1
ATOM 739 O O . ASP A 1 97 ? -16.130 -5.778 28.844 1.00 91.00 97 ASP A O 1
ATOM 743 N N . ARG A 1 98 ? -14.701 -6.015 30.571 1.00 89.00 98 ARG A N 1
ATOM 744 C CA . ARG A 1 98 ? -15.111 -7.375 30.930 1.00 89.00 98 ARG A CA 1
ATOM 745 C C . ARG A 1 98 ? -16.505 -7.398 31.552 1.00 89.00 98 ARG A C 1
ATOM 747 O O . ARG A 1 98 ? -17.210 -8.387 31.386 1.00 89.00 98 ARG A O 1
ATOM 754 N N . ASP A 1 99 ? -16.899 -6.321 32.224 1.00 90.56 99 ASP A N 1
ATOM 755 C CA . ASP A 1 99 ? -18.200 -6.240 32.889 1.00 90.56 99 ASP A CA 1
ATOM 756 C C . ASP A 1 99 ? -19.314 -5.802 31.919 1.00 90.56 99 ASP A C 1
ATOM 758 O O . ASP A 1 99 ? -20.493 -6.071 32.152 1.00 90.56 99 ASP A O 1
ATOM 762 N N . LEU A 1 100 ? -18.947 -5.168 30.798 1.00 88.75 100 LEU A N 1
ATOM 763 C CA . LEU A 1 100 ? -19.863 -4.606 29.798 1.00 88.75 100 LEU A CA 1
ATOM 764 C C . LEU A 1 100 ? -19.682 -5.247 28.415 1.00 88.75 100 LEU A C 1
ATOM 766 O O . LEU A 1 100 ? -19.670 -4.559 27.393 1.00 88.75 100 LEU A O 1
ATOM 770 N N . GLU A 1 101 ? -19.549 -6.573 28.362 1.00 91.56 101 GLU A N 1
ATOM 771 C CA . GLU A 1 101 ? -19.372 -7.300 27.104 1.00 91.56 101 GLU A CA 1
ATOM 772 C C . GLU A 1 101 ? -20.656 -7.247 26.236 1.00 91.56 101 GLU A C 1
ATOM 774 O O . GLU A 1 101 ? -21.662 -7.873 26.587 1.00 91.56 101 GLU A O 1
ATOM 779 N N . PRO A 1 102 ? -20.668 -6.558 25.072 1.00 90.81 102 PRO A N 1
ATOM 780 C CA . PRO A 1 102 ? -21.912 -6.302 24.335 1.00 90.81 102 PRO A CA 1
ATOM 781 C C . PRO A 1 102 ? -22.600 -7.570 23.818 1.00 90.81 102 PRO A C 1
ATOM 783 O O . PRO A 1 102 ? -23.823 -7.603 23.697 1.00 90.81 102 PRO A O 1
ATOM 786 N N . VAL A 1 103 ? -21.826 -8.620 23.520 1.00 91.81 103 VAL A N 1
ATOM 787 C CA . VAL A 1 103 ? -22.347 -9.871 22.949 1.00 91.81 103 VAL A CA 1
ATOM 788 C C . VAL A 1 103 ? -23.266 -10.619 23.921 1.00 91.81 103 VAL A C 1
ATOM 790 O O . VAL A 1 103 ? -24.211 -11.265 23.475 1.00 91.81 103 VAL A O 1
ATOM 793 N N . LEU A 1 104 ? -23.057 -10.483 25.238 1.00 88.94 104 LEU A N 1
ATOM 794 C CA . LEU A 1 104 ? -23.883 -11.135 26.264 1.00 88.94 104 LEU A CA 1
ATOM 795 C C . LEU A 1 104 ? -25.306 -10.561 26.334 1.00 88.94 104 LEU A C 1
ATOM 797 O O . LEU A 1 104 ? -26.226 -11.248 26.780 1.00 88.94 104 LEU A O 1
ATOM 801 N N . PHE A 1 105 ? -25.499 -9.328 25.860 1.00 89.19 105 PHE A N 1
ATOM 802 C CA . PHE A 1 105 ? -26.793 -8.642 25.837 1.00 89.19 105 PHE A CA 1
ATOM 803 C C . PHE A 1 105 ? -27.517 -8.761 24.487 1.00 89.19 105 PHE A C 1
ATOM 805 O O . PHE A 1 105 ? -28.671 -8.346 24.364 1.00 89.19 105 PHE A O 1
ATOM 812 N N . MET A 1 106 ? -26.869 -9.322 23.460 1.00 92.62 106 MET A N 1
ATOM 813 C CA . MET A 1 106 ? -27.475 -9.523 22.143 1.00 92.62 106 MET A CA 1
ATOM 814 C C . MET A 1 106 ? -28.354 -10.780 22.116 1.00 92.62 106 MET A C 1
ATOM 816 O O . MET A 1 106 ? -28.058 -11.799 22.739 1.00 92.62 106 MET A O 1
ATOM 820 N N . THR A 1 107 ? -29.451 -10.730 21.356 1.00 92.00 107 THR A N 1
ATOM 821 C CA . THR A 1 107 ? -30.293 -11.916 21.131 1.00 92.00 107 THR A CA 1
ATOM 822 C C . THR A 1 107 ? -29.537 -12.923 20.254 1.00 92.00 107 THR A C 1
ATOM 824 O O . THR A 1 107 ? -28.984 -12.517 19.229 1.00 92.00 107 THR A O 1
ATOM 827 N N . PRO A 1 108 ? -29.508 -14.225 20.605 1.00 88.81 108 PRO A N 1
ATOM 828 C CA . PRO A 1 108 ? -28.835 -15.227 19.788 1.00 88.81 108 PRO A CA 1
ATOM 829 C C . PRO A 1 108 ? -29.490 -15.340 18.405 1.00 88.81 108 PRO A C 1
ATOM 831 O O . PRO A 1 108 ? -30.715 -15.350 18.283 1.00 88.81 108 PRO A O 1
ATOM 834 N N . LEU A 1 109 ? -28.661 -15.453 17.362 1.00 87.12 109 LEU A N 1
ATOM 835 C CA . LEU A 1 109 ? -29.123 -15.560 15.971 1.00 87.12 109 LEU A CA 1
ATOM 836 C C . LEU A 1 109 ? -29.802 -16.906 15.667 1.00 87.12 109 LEU A C 1
ATOM 838 O O . LEU A 1 109 ? -30.636 -16.972 14.768 1.00 87.12 109 LEU A O 1
ATOM 842 N N . ASN A 1 110 ? -29.482 -17.962 16.426 1.00 83.44 110 ASN A N 1
ATOM 843 C CA . ASN A 1 110 ? -30.162 -19.253 16.346 1.00 83.44 110 ASN A CA 1
ATOM 844 C C . ASN A 1 110 ? -31.127 -19.413 17.533 1.00 83.44 110 ASN A C 1
ATOM 846 O O . ASN A 1 110 ? -30.695 -19.395 18.688 1.00 83.44 110 ASN A O 1
ATOM 850 N N . ARG A 1 111 ? -32.428 -19.558 17.254 1.00 64.69 111 ARG A N 1
ATOM 851 C CA . ARG A 1 111 ? -33.494 -19.568 18.272 1.00 64.69 111 ARG A CA 1
ATOM 852 C C . ARG A 1 111 ? -33.625 -20.913 19.015 1.00 64.69 111 ARG A C 1
ATOM 854 O O . ARG A 1 111 ? -34.262 -20.946 20.062 1.00 64.69 111 ARG A O 1
ATOM 861 N N . ASP A 1 112 ? -32.951 -21.974 18.571 1.00 63.66 112 ASP A N 1
ATOM 862 C CA . ASP A 1 112 ? -33.292 -23.347 18.992 1.00 63.66 112 ASP A CA 1
ATOM 863 C C . ASP A 1 112 ? -32.403 -23.961 20.092 1.00 63.66 112 ASP A C 1
ATOM 865 O O . ASP A 1 112 ? -32.646 -25.080 20.533 1.00 63.66 112 ASP A O 1
ATOM 869 N N . ILE A 1 113 ? -31.383 -23.252 20.589 1.00 60.31 113 ILE A N 1
ATOM 870 C CA . ILE A 1 113 ? -30.455 -23.812 21.601 1.00 60.31 113 ILE A CA 1
ATOM 871 C C . ILE A 1 113 ? -30.950 -23.576 23.045 1.00 60.31 113 ILE A C 1
ATOM 873 O O . ILE A 1 113 ? -30.485 -24.227 23.977 1.00 60.31 113 ILE A O 1
ATOM 877 N N . ARG A 1 114 ? -31.920 -22.673 23.261 1.00 59.50 114 ARG A N 1
ATOM 878 C CA . ARG A 1 114 ? -32.387 -22.268 24.606 1.00 59.50 114 ARG A CA 1
ATOM 879 C C . ARG A 1 114 ? -33.800 -22.730 24.981 1.00 59.50 114 ARG A C 1
ATOM 881 O O . ARG A 1 114 ? -34.257 -22.379 26.059 1.00 59.50 114 ARG A O 1
ATOM 888 N N . SER A 1 115 ? -34.489 -23.509 24.147 1.00 60.12 115 SER A N 1
ATOM 889 C CA . SER A 1 115 ? -35.847 -24.002 24.448 1.00 60.12 115 SER A CA 1
ATOM 890 C C . SER A 1 115 ? -35.893 -25.405 25.072 1.00 60.12 115 SER A C 1
ATOM 892 O O . SER A 1 115 ? -36.959 -26.012 25.083 1.00 60.12 115 SER A O 1
ATOM 894 N N . ASN A 1 116 ? -34.765 -25.950 25.547 1.00 56.25 116 ASN A N 1
ATOM 895 C CA . ASN A 1 116 ? -34.701 -27.310 26.107 1.00 56.25 116 ASN A CA 1
ATOM 896 C C . ASN A 1 116 ? -33.826 -27.426 27.373 1.00 56.25 116 ASN A C 1
ATOM 898 O O . ASN A 1 116 ? -33.243 -28.478 27.632 1.00 56.25 116 ASN A O 1
ATOM 902 N N . ILE A 1 117 ? -33.713 -26.335 28.139 1.00 53.59 117 ILE A N 1
ATOM 903 C CA . ILE A 1 117 ? -33.168 -26.322 29.506 1.00 53.59 117 ILE A CA 1
ATOM 904 C C . ILE A 1 117 ? -34.143 -25.550 30.388 1.00 53.59 117 ILE A C 1
ATOM 906 O O . ILE A 1 117 ? -34.556 -24.454 29.942 1.00 53.59 117 ILE A O 1
#

Foldseek 3Di:
DDDDDDDDPDPDDPVVVVCVVVPPPDDPPCPPVVQPQDDDDQQADDDPPDDRDDRHHDVCVVVVVVCVVVVVCVVVVVVVVVVLVVCVVVPASPHDDPVCDPVVVDDDPDPPPPPPD

Organism: NCBI:txid261450

Secondary structure (DSSP, 8-state):
-------------HHHHHHHHH-----TT-TTTSS-S-B-TTSEES-TTS-S-EE---HHHHHHHHHHHHHHHHHHHHHHHHHHHHHHHTT-TT---SSS-GGGGSPPS-TTSSS--

InterPro domains:
  IPR000932 Photosystem antenna protein-like [PF00421] 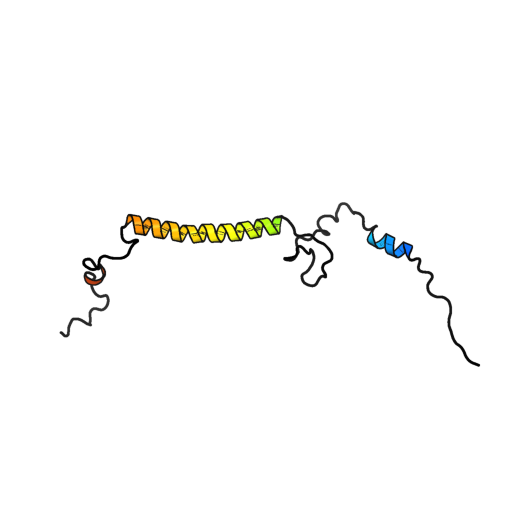(35-105)
  IPR036001 Photosystem antenna protein-like superfamily [SSF161077] (31-109)

pLDDT: mean 76.58, std 20.23, range [38.66, 97.94]

Sequence (117 aa):
MAASDRPHENLIFPEEAEKRHTTLARTPFSGIYDDAPLGSFNSVGGVAIEINAVNYVSPRSWLATSHFVLGFFLFGGSFVAWGRARAAAAGFEKGIDRDLEPVLFMTPLNRDIRSNI

Radius of gyration: 36.37 Å; chains: 1; bounding box: 94×46×85 Å